Protein AF-A0AAV4XAN9-F1 (afdb_monomer_lite)

Foldseek 3Di:
DDDQQPDWDWDWDDWDAFPDAAQDKGKIFTDIFTGGVVDPHGPPCNCVPPDDDDRIDIDGHYHPPPPDDDDD

Secondary structure (DSSP, 8-state):
--TTTTSEEEEEPPPPPPS-SSSSEEEEE-PEEEEETTS-SB-GGGGTTSPPP--EEEEEPPPP--S-S---

Sequence (72 aa):
MVGFDILPSQHLLSSAQCTATCSRQGFQSRILQCVWHGSTRPAGNACRDQQRPIVMRPCKGPPCQSSERQLH

InterPro domains:
  IPR036383 Thrombospondin type-1 repeat superfamily [SSF82895] (17-64)

Organism: Caerostris extrusa (NCBI:txid172846)

Structure (mmCIF, N/CA/C/O backbone):
data_AF-A0AAV4XAN9-F1
#
_entry.id   AF-A0AAV4XAN9-F1
#
loop_
_atom_site.group_PDB
_atom_site.id
_atom_site.type_symbol
_atom_site.label_atom_id
_atom_site.label_alt_id
_atom_site.label_comp_id
_atom_site.label_asym_id
_atom_site.label_entity_id
_atom_site.label_seq_id
_atom_site.pdbx_PDB_ins_code
_atom_site.Cartn_x
_atom_site.Cartn_y
_atom_site.Cartn_z
_atom_site.occupancy
_atom_site.B_iso_or_equiv
_atom_site.auth_seq_id
_atom_site.auth_comp_id
_atom_site.auth_asym_id
_atom_site.auth_atom_id
_atom_site.pdbx_PDB_model_num
ATOM 1 N N . MET A 1 1 ? 26.081 -15.574 -13.226 1.00 47.81 1 MET A N 1
ATOM 2 C CA . MET A 1 1 ? 24.983 -14.735 -12.697 1.00 47.81 1 MET A CA 1
A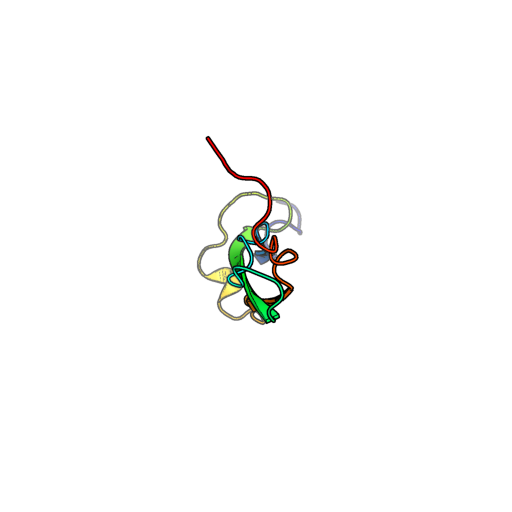TOM 3 C C . MET A 1 1 ? 23.809 -15.673 -12.492 1.00 47.81 1 MET A C 1
ATOM 5 O O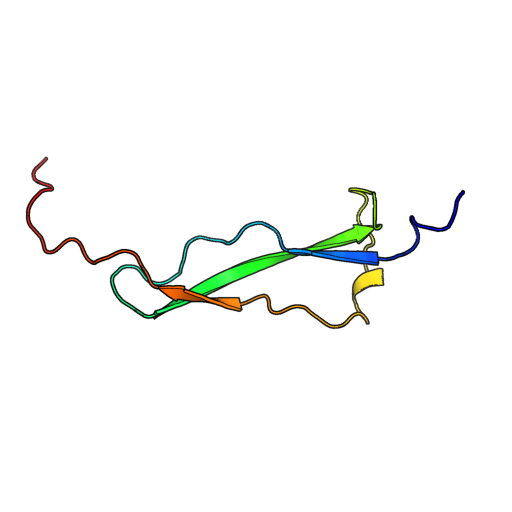 . MET A 1 1 ? 23.236 -16.143 -13.464 1.00 47.81 1 MET A O 1
ATOM 9 N N . VAL A 1 2 ? 23.618 -16.129 -11.258 1.00 49.72 2 VAL A N 1
ATOM 10 C CA . VAL A 1 2 ? 22.823 -17.320 -10.933 1.00 49.72 2 VAL A CA 1
ATOM 11 C C . VAL A 1 2 ? 21.369 -16.946 -10.645 1.00 49.72 2 VAL A C 1
ATOM 13 O O . VAL A 1 2 ? 21.061 -16.470 -9.567 1.00 49.72 2 VAL A O 1
ATOM 16 N N . GLY A 1 3 ? 20.490 -17.165 -11.626 1.00 52.84 3 GLY A N 1
ATOM 17 C CA . GLY A 1 3 ? 19.128 -17.717 -11.496 1.00 52.84 3 GLY A CA 1
ATOM 18 C C . GLY A 1 3 ? 18.046 -17.096 -10.592 1.00 52.84 3 GLY A C 1
ATOM 19 O O . GLY A 1 3 ? 16.885 -17.404 -10.832 1.00 52.84 3 GLY A O 1
ATOM 20 N N . PHE A 1 4 ? 18.344 -16.253 -9.599 1.00 52.28 4 PHE A N 1
ATOM 21 C CA . PHE A 1 4 ? 17.355 -15.807 -8.599 1.00 52.28 4 PHE A CA 1
ATOM 22 C C . PHE A 1 4 ? 17.210 -14.282 -8.480 1.00 52.28 4 PHE A C 1
ATOM 24 O O . PHE A 1 4 ? 16.147 -13.815 -8.076 1.00 52.28 4 PHE A O 1
ATOM 31 N N . ASP A 1 5 ? 18.204 -13.502 -8.915 1.00 54.91 5 ASP A N 1
ATOM 32 C CA . ASP A 1 5 ? 18.164 -12.029 -8.878 1.00 54.91 5 ASP A CA 1
ATOM 33 C C . ASP A 1 5 ? 17.259 -11.391 -9.959 1.00 54.91 5 ASP A C 1
ATOM 35 O O . ASP A 1 5 ? 17.113 -10.174 -9.986 1.00 54.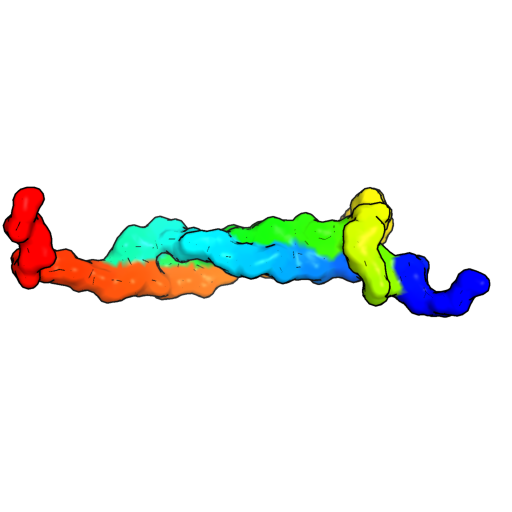91 5 ASP A O 1
ATOM 39 N N . ILE A 1 6 ? 16.665 -12.172 -10.876 1.00 64.94 6 ILE A N 1
ATOM 40 C CA . ILE A 1 6 ? 15.809 -11.667 -11.982 1.00 64.94 6 ILE A CA 1
ATOM 41 C C . ILE A 1 6 ? 14.312 -11.754 -11.634 1.00 64.94 6 ILE A C 1
ATOM 43 O O . ILE A 1 6 ? 13.452 -11.441 -12.449 1.00 64.94 6 ILE A O 1
ATOM 47 N N . LEU A 1 7 ? 13.950 -12.165 -10.419 1.00 72.81 7 LEU A N 1
ATOM 48 C CA . LEU A 1 7 ? 12.552 -12.142 -9.996 1.00 72.81 7 LEU A CA 1
ATOM 49 C C . LEU A 1 7 ? 12.245 -10.799 -9.324 1.00 72.81 7 LEU A C 1
ATOM 51 O O . LEU A 1 7 ? 12.738 -10.554 -8.221 1.00 72.81 7 LEU A O 1
ATOM 55 N N . PRO A 1 8 ? 11.448 -9.910 -9.946 1.00 76.94 8 PRO A N 1
ATOM 56 C CA . PRO A 1 8 ? 11.004 -8.704 -9.269 1.00 76.94 8 PRO A CA 1
ATOM 57 C C . PRO A 1 8 ? 10.069 -9.104 -8.124 1.00 76.94 8 PRO A C 1
ATOM 59 O O . PRO A 1 8 ? 9.168 -9.932 -8.280 1.00 76.94 8 PRO A O 1
ATOM 62 N N . SER A 1 9 ? 10.328 -8.560 -6.941 1.00 76.19 9 SER A N 1
ATOM 63 C CA . SER A 1 9 ? 9.572 -8.826 -5.723 1.00 76.19 9 SER A CA 1
ATOM 64 C C . SER A 1 9 ? 9.032 -7.531 -5.141 1.00 76.19 9 SER A C 1
ATOM 66 O O . SER A 1 9 ? 9.729 -6.525 -4.997 1.00 76.19 9 SER A O 1
ATOM 68 N N . GLN A 1 10 ? 7.751 -7.572 -4.789 1.00 76.12 10 GLN A N 1
ATOM 69 C CA . GLN A 1 10 ? 7.048 -6.456 -4.181 1.00 76.12 10 GLN A CA 1
ATOM 70 C C . GLN A 1 10 ? 7.120 -6.581 -2.660 1.00 76.12 10 GLN A C 1
ATOM 72 O O . GLN A 1 10 ? 6.358 -7.330 -2.048 1.00 76.12 10 GLN A O 1
ATOM 77 N N . HIS A 1 11 ? 8.037 -5.846 -2.042 1.00 77.19 11 HIS A N 1
ATOM 78 C CA . HIS A 1 11 ? 8.153 -5.795 -0.590 1.00 77.19 11 HIS A CA 1
ATOM 79 C C . HIS A 1 11 ? 7.218 -4.718 -0.041 1.00 77.19 11 HIS A C 1
ATOM 81 O O . HIS A 1 11 ? 7.287 -3.552 -0.435 1.00 77.19 11 HIS A O 1
ATOM 87 N N . LEU A 1 12 ? 6.334 -5.099 0.884 1.00 73.56 12 LEU A N 1
ATOM 88 C CA . LEU A 1 12 ? 5.572 -4.119 1.651 1.00 73.56 12 LEU A CA 1
ATOM 89 C C . LEU A 1 12 ? 6.469 -3.586 2.759 1.00 73.56 12 LEU A C 1
ATOM 91 O O . LEU A 1 12 ? 6.901 -4.340 3.631 1.00 73.56 12 LEU A O 1
ATOM 95 N N . LEU A 1 13 ? 6.700 -2.278 2.745 1.00 71.62 13 LEU A N 1
ATOM 96 C CA . LEU A 1 13 ? 7.312 -1.591 3.869 1.00 71.62 13 LEU A CA 1
ATOM 97 C C . LEU A 1 13 ? 6.405 -1.678 5.105 1.00 71.62 13 LEU A C 1
ATOM 99 O O . LEU A 1 13 ? 5.209 -1.994 5.014 1.00 71.62 13 LEU A O 1
ATOM 103 N N . SER A 1 14 ? 6.990 -1.412 6.273 1.00 68.19 14 SER A N 1
ATOM 104 C CA . SER A 1 14 ? 6.270 -1.379 7.544 1.00 68.19 14 SER A CA 1
ATOM 105 C C . SER A 1 14 ? 5.035 -0.471 7.467 1.00 68.19 14 SER A C 1
ATOM 107 O O . SER A 1 14 ? 4.962 0.488 6.697 1.00 68.19 14 SER A O 1
ATOM 109 N N . SER A 1 15 ? 4.006 -0.829 8.231 1.00 64.50 15 SER A N 1
ATOM 110 C CA . SER A 1 15 ? 2.735 -0.111 8.258 1.00 64.50 15 SER A CA 1
ATOM 111 C C . SER A 1 15 ? 2.882 1.323 8.744 1.00 64.50 15 SER A C 1
ATOM 113 O O . SER A 1 15 ? 3.423 1.531 9.829 1.00 64.50 15 SER A O 1
ATOM 115 N N . ALA A 1 16 ? 2.322 2.283 8.000 1.00 72.38 16 ALA A N 1
ATOM 116 C CA . ALA A 1 16 ? 2.103 3.625 8.528 1.00 72.38 16 ALA A CA 1
ATOM 117 C C . ALA A 1 16 ? 1.144 3.581 9.731 1.00 72.38 16 ALA A C 1
ATOM 119 O O . ALA A 1 16 ? 0.371 2.628 9.894 1.00 72.38 16 ALA A O 1
ATOM 120 N N . GLN A 1 17 ? 1.190 4.625 10.563 1.00 75.81 17 GLN A N 1
ATOM 121 C CA . GLN A 1 17 ? 0.270 4.805 11.686 1.00 75.81 17 GLN A CA 1
ATOM 122 C C . GLN A 1 17 ? -1.183 4.661 11.202 1.00 75.81 17 GLN A C 1
ATOM 124 O O . GLN A 1 17 ? -1.539 5.137 10.123 1.00 75.81 17 GLN A O 1
ATOM 129 N N . CYS A 1 18 ? -2.023 3.983 11.988 1.00 78.31 18 CYS A N 1
ATOM 130 C CA . CYS A 1 18 ? -3.442 3.848 11.669 1.00 78.31 18 CYS A CA 1
ATOM 131 C C . CYS A 1 18 ? -4.088 5.235 11.541 1.00 78.31 18 CYS A C 1
ATOM 133 O O . CYS A 1 18 ? -3.892 6.071 12.421 1.00 78.31 18 CYS A O 1
ATOM 135 N N . THR A 1 19 ? -4.892 5.475 10.499 1.00 81.56 19 THR A N 1
ATOM 136 C CA . THR A 1 19 ? -5.602 6.761 10.342 1.00 81.56 19 THR A CA 1
ATOM 137 C C . THR A 1 19 ? -6.682 6.993 11.401 1.00 81.56 19 THR A C 1
ATOM 139 O O . THR A 1 19 ? -7.156 8.115 11.557 1.00 81.56 19 THR A O 1
ATOM 142 N N . ALA A 1 20 ? -7.086 5.955 12.142 1.00 79.25 20 ALA A N 1
ATOM 143 C CA . ALA A 1 20 ? -8.016 6.109 13.251 1.00 79.25 20 ALA A CA 1
ATOM 144 C C . ALA A 1 20 ? -7.324 6.750 14.456 1.00 79.25 20 ALA A C 1
ATOM 146 O O . ALA A 1 20 ? -6.403 6.179 15.037 1.00 79.25 20 ALA A O 1
ATOM 147 N N . THR A 1 21 ? -7.842 7.904 14.867 1.00 73.62 21 THR A N 1
ATOM 148 C CA . THR A 1 21 ? -7.347 8.668 16.013 1.00 73.62 21 THR A CA 1
ATOM 149 C C . THR A 1 21 ? -7.670 7.997 17.345 1.00 73.62 21 THR A C 1
ATOM 151 O O . THR A 1 21 ? -6.809 7.955 18.217 1.00 73.62 21 THR A O 1
ATOM 154 N N . CYS A 1 22 ? -8.871 7.432 17.517 1.00 77.81 22 CYS A N 1
ATOM 155 C CA . CYS A 1 22 ? -9.206 6.662 18.714 1.00 77.81 22 CYS A CA 1
ATOM 156 C C . CYS A 1 22 ? -10.442 5.761 18.539 1.00 77.81 22 CYS A C 1
ATOM 158 O O . CYS A 1 22 ? -11.364 6.149 17.824 1.00 77.81 22 CYS A O 1
ATOM 160 N N . SER A 1 23 ? -10.440 4.563 19.153 1.00 75.19 23 SER A N 1
ATOM 161 C CA . SER A 1 23 ? -11.488 3.508 19.215 1.00 75.19 23 SER A CA 1
ATOM 162 C C . SER A 1 23 ? -12.364 3.301 17.969 1.00 75.19 23 SER A C 1
ATOM 164 O O . SER A 1 23 ? -13.459 2.748 18.051 1.00 75.19 23 SER A O 1
ATOM 166 N N . ARG A 1 24 ? -11.889 3.708 16.795 1.00 79.00 24 ARG A N 1
ATOM 167 C CA . ARG A 1 24 ? -12.593 3.617 15.519 1.00 79.00 24 ARG A CA 1
ATOM 168 C C . ARG A 1 24 ? -11.838 2.689 14.583 1.00 79.00 24 ARG A C 1
ATOM 170 O O . ARG A 1 24 ? -10.631 2.469 14.725 1.00 79.00 24 ARG A O 1
ATOM 177 N N . GLN A 1 25 ? -12.570 2.131 13.626 1.00 80.94 25 GLN A N 1
ATOM 178 C CA . GLN A 1 25 ? -11.958 1.477 12.481 1.00 80.94 25 GLN A CA 1
ATOM 179 C C . GLN A 1 25 ? -11.290 2.556 11.623 1.00 80.94 25 GLN A C 1
ATOM 181 O O . GLN A 1 25 ? -11.904 3.573 11.307 1.00 80.94 25 GLN A O 1
ATOM 186 N N . GLY A 1 26 ? -10.031 2.337 11.276 1.00 83.50 26 GLY A N 1
ATOM 187 C CA . GLY A 1 26 ? -9.277 3.165 10.350 1.00 83.50 26 GLY A CA 1
ATOM 188 C C . GLY A 1 26 ? -8.598 2.302 9.304 1.00 83.50 26 GLY A C 1
ATOM 189 O O . GLY A 1 26 ? -8.796 1.085 9.234 1.00 83.50 26 GLY A O 1
ATOM 190 N N . PHE A 1 27 ? -7.749 2.943 8.518 1.00 83.75 27 PHE A N 1
ATOM 191 C CA . PHE A 1 27 ? -6.961 2.286 7.492 1.00 83.75 27 PHE A CA 1
ATOM 192 C C . PHE A 1 27 ? -5.486 2.606 7.706 1.00 83.75 27 PHE A C 1
ATOM 194 O O . PHE A 1 27 ? -5.116 3.713 8.083 1.00 83.75 27 PHE A O 1
ATOM 201 N N . GLN A 1 28 ? -4.637 1.613 7.493 1.00 83.25 28 GLN A N 1
ATOM 202 C CA . GLN A 1 28 ? -3.191 1.776 7.428 1.00 83.25 28 GLN A CA 1
ATOM 203 C C . GLN A 1 28 ? -2.789 1.590 5.967 1.00 83.25 28 GLN A C 1
ATOM 205 O O . GLN A 1 28 ? -3.121 0.577 5.345 1.00 83.25 28 GLN A O 1
ATOM 210 N N . SER A 1 29 ? -2.090 2.572 5.412 1.00 79.44 29 SER A N 1
ATOM 211 C CA . SER A 1 29 ? -1.447 2.456 4.107 1.00 79.44 29 SER A CA 1
ATOM 212 C C . SER A 1 29 ? -0.017 1.961 4.289 1.00 79.44 29 SER A C 1
ATOM 214 O O . SER A 1 29 ? 0.692 2.398 5.197 1.00 79.44 29 SER A O 1
ATOM 216 N N . ARG A 1 30 ? 0.425 1.052 3.425 1.00 80.69 30 ARG A N 1
ATOM 217 C CA . ARG A 1 30 ? 1.832 0.641 3.337 1.00 80.69 30 ARG A CA 1
ATOM 218 C C . ARG A 1 30 ? 2.449 1.211 2.069 1.00 80.69 30 ARG A C 1
ATOM 220 O O . ARG A 1 30 ? 1.735 1.543 1.133 1.00 80.69 30 ARG A O 1
ATOM 227 N N . ILE A 1 31 ? 3.766 1.338 2.025 1.00 79.25 31 ILE A N 1
ATOM 228 C CA . ILE A 1 31 ? 4.457 1.654 0.773 1.00 79.25 31 ILE A CA 1
ATOM 229 C C . ILE A 1 31 ? 4.920 0.336 0.172 1.00 79.25 31 ILE A C 1
ATOM 231 O O . ILE A 1 31 ? 5.398 -0.545 0.883 1.00 79.25 31 ILE A O 1
ATOM 235 N N . LEU A 1 32 ? 4.752 0.193 -1.135 1.00 83.31 32 LEU A N 1
ATOM 236 C CA . LEU A 1 32 ? 5.230 -0.965 -1.865 1.00 83.31 32 LEU A CA 1
ATOM 237 C C . LEU A 1 32 ? 6.547 -0.610 -2.550 1.00 83.31 32 LEU A C 1
ATOM 239 O O . LEU A 1 32 ? 6.599 0.343 -3.326 1.00 83.31 32 LEU A O 1
ATOM 243 N N . GLN A 1 33 ? 7.599 -1.365 -2.255 1.00 83.69 33 GLN A N 1
ATOM 244 C CA . GLN A 1 33 ? 8.889 -1.247 -2.924 1.00 83.69 33 GLN A CA 1
ATOM 245 C C . GLN A 1 33 ? 9.059 -2.385 -3.929 1.00 83.69 33 GLN A C 1
ATOM 247 O O . GLN A 1 33 ? 8.857 -3.552 -3.599 1.00 83.69 33 GLN A O 1
ATOM 252 N N . CYS A 1 34 ? 9.432 -2.028 -5.157 1.00 85.00 34 CYS A N 1
ATOM 253 C CA . CYS A 1 34 ? 9.752 -2.973 -6.220 1.00 85.00 34 CYS A CA 1
ATOM 254 C C . CYS A 1 34 ? 11.266 -3.186 -6.262 1.00 85.00 34 CYS A C 1
ATOM 256 O O . CYS A 1 34 ? 12.007 -2.323 -6.747 1.00 85.00 34 CYS A O 1
ATOM 258 N N . VAL A 1 35 ? 11.724 -4.317 -5.735 1.00 87.25 35 VAL A N 1
ATOM 259 C CA . VAL A 1 35 ? 13.147 -4.670 -5.662 1.00 87.25 35 VAL A CA 1
ATOM 260 C C . VAL A 1 35 ? 13.378 -6.062 -6.229 1.00 87.25 35 VAL A C 1
ATOM 262 O O . VAL A 1 35 ? 12.459 -6.876 -6.291 1.00 87.25 35 VAL A O 1
ATOM 265 N N . TRP A 1 36 ? 14.596 -6.344 -6.674 1.00 85.50 36 TRP A N 1
ATOM 266 C CA . TRP A 1 36 ? 14.954 -7.698 -7.092 1.00 85.50 36 TRP A CA 1
ATOM 267 C C . TRP A 1 36 ? 14.970 -8.641 -5.889 1.00 85.50 36 TRP A C 1
ATOM 269 O O . TRP A 1 36 ? 15.472 -8.288 -4.822 1.00 85.50 36 TRP A O 1
ATOM 279 N N . HIS A 1 37 ? 14.422 -9.841 -6.051 1.00 79.62 37 HIS A N 1
ATOM 280 C CA . HIS A 1 37 ? 14.428 -10.859 -5.009 1.00 79.62 37 HIS A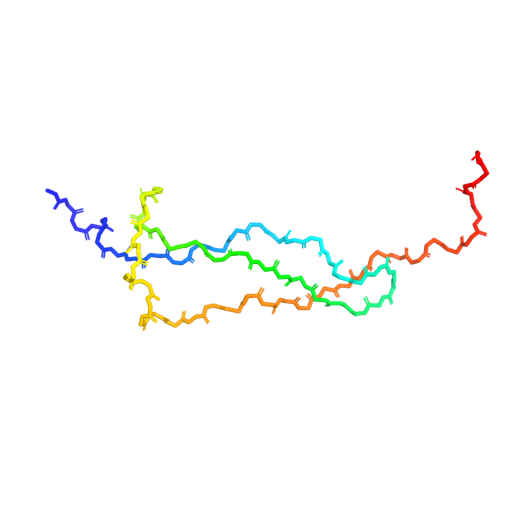 CA 1
ATOM 281 C C . HIS A 1 37 ? 15.867 -11.161 -4.560 1.00 79.62 37 HIS A C 1
ATOM 283 O O . HIS A 1 37 ? 16.741 -11.397 -5.388 1.00 79.62 37 HIS A O 1
ATOM 289 N N . GLY A 1 38 ? 16.120 -11.143 -3.248 1.00 78.50 38 GLY A N 1
ATOM 290 C CA . GLY A 1 38 ? 17.470 -11.322 -2.696 1.00 78.50 38 GLY A CA 1
ATOM 291 C C . GLY A 1 38 ? 18.365 -10.078 -2.765 1.00 78.50 38 GLY A C 1
ATOM 292 O O . GLY A 1 38 ? 19.522 -10.138 -2.356 1.00 78.50 38 GLY A O 1
ATOM 293 N N . SER A 1 39 ? 17.843 -8.936 -3.225 1.00 79.38 39 SER A N 1
ATOM 294 C CA . SER A 1 39 ? 18.581 -7.680 -3.339 1.00 79.38 39 SER A CA 1
ATOM 295 C C . SER A 1 39 ? 17.774 -6.480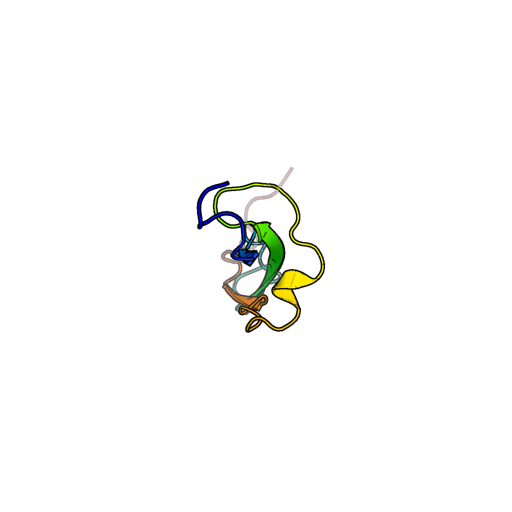 -2.835 1.00 79.38 39 SER A C 1
ATOM 297 O O . SER A 1 39 ? 16.550 -6.495 -2.765 1.00 79.38 39 SER A O 1
ATOM 299 N N . THR A 1 40 ? 18.468 -5.388 -2.519 1.00 80.56 40 THR A N 1
ATOM 300 C CA . THR A 1 40 ? 17.863 -4.064 -2.283 1.00 80.56 40 THR A CA 1
ATOM 301 C C . THR A 1 40 ? 17.835 -3.205 -3.549 1.00 80.56 40 THR A C 1
ATOM 303 O O . THR A 1 40 ? 17.419 -2.047 -3.514 1.00 80.56 40 THR A O 1
ATOM 306 N N . ARG A 1 41 ? 18.286 -3.752 -4.686 1.00 84.00 41 ARG A N 1
ATOM 307 C CA . ARG A 1 41 ? 18.315 -3.042 -5.967 1.00 84.00 41 ARG A CA 1
ATOM 308 C C . ARG A 1 41 ? 16.892 -2.794 -6.482 1.00 84.00 41 ARG A C 1
ATOM 310 O O . ARG A 1 41 ? 16.113 -3.747 -6.543 1.00 84.00 41 ARG A O 1
ATOM 317 N N . PRO A 1 42 ? 16.561 -1.563 -6.913 1.00 83.50 42 PRO A N 1
ATOM 318 C CA . PRO A 1 42 ? 15.252 -1.264 -7.476 1.00 83.50 42 PRO A CA 1
ATOM 319 C C . PRO A 1 42 ? 15.060 -2.015 -8.798 1.00 83.50 42 PRO A C 1
ATOM 321 O O . PRO A 1 42 ? 15.900 -1.933 -9.694 1.00 83.50 42 PRO A O 1
ATOM 324 N N . ALA A 1 43 ? 13.940 -2.726 -8.929 1.00 87.06 43 ALA A N 1
ATOM 325 C CA . ALA A 1 43 ? 13.584 -3.450 -10.153 1.00 87.06 43 ALA A CA 1
ATOM 326 C C . ALA A 1 43 ? 12.794 -2.577 -11.154 1.00 87.06 43 ALA A C 1
ATOM 328 O O . ALA A 1 43 ? 12.422 -3.024 -12.240 1.00 87.06 43 ALA A O 1
ATOM 329 N N . GLY A 1 44 ? 12.557 -1.305 -10.809 1.00 83.62 44 GLY A N 1
ATOM 330 C CA . GLY A 1 44 ? 11.908 -0.325 -11.676 1.00 83.62 44 GLY A CA 1
ATOM 331 C C . GLY A 1 44 ? 10.496 -0.758 -12.065 1.00 83.62 44 GLY A C 1
ATOM 332 O O . GLY A 1 44 ? 9.648 -0.989 -11.206 1.00 83.62 44 GLY A O 1
ATOM 333 N N . ASN A 1 45 ? 10.249 -0.888 -13.368 1.00 84.19 45 ASN A N 1
ATOM 334 C CA . ASN A 1 45 ? 8.931 -1.238 -13.898 1.00 84.19 45 ASN A CA 1
ATOM 335 C C . ASN A 1 45 ? 8.657 -2.749 -13.935 1.00 84.19 45 ASN A C 1
ATOM 337 O O . ASN A 1 45 ? 7.569 -3.142 -14.342 1.00 84.19 45 ASN A O 1
ATOM 341 N N . ALA A 1 46 ? 9.589 -3.599 -13.498 1.00 84.44 46 ALA A N 1
ATOM 342 C CA . ALA A 1 46 ? 9.415 -5.051 -13.556 1.00 84.44 46 ALA A CA 1
ATOM 343 C C . ALA A 1 46 ? 8.250 -5.567 -12.679 1.00 84.44 46 ALA A C 1
ATOM 345 O O . ALA A 1 46 ? 7.689 -6.619 -12.968 1.00 84.44 46 ALA A O 1
ATOM 346 N N . CYS A 1 47 ? 7.832 -4.813 -11.652 1.00 81.44 47 CYS A N 1
ATOM 347 C CA . CYS A 1 47 ? 6.651 -5.148 -10.845 1.00 81.44 47 CYS A CA 1
ATOM 348 C C . CYS A 1 47 ? 5.325 -4.607 -11.409 1.00 81.44 47 CYS A C 1
ATOM 350 O O . CYS A 1 47 ? 4.291 -4.782 -10.768 1.00 81.44 47 CYS A O 1
ATOM 352 N N . ARG A 1 48 ? 5.322 -3.912 -12.559 1.00 82.62 48 ARG A N 1
ATOM 353 C CA . ARG A 1 48 ? 4.121 -3.245 -13.100 1.00 82.62 48 ARG A CA 1
ATOM 354 C C . ARG A 1 48 ? 3.010 -4.232 -13.458 1.00 82.62 48 ARG A C 1
ATOM 356 O O . ARG A 1 48 ? 1.848 -3.944 -13.190 1.00 82.62 48 ARG A O 1
ATOM 363 N N . ASP A 1 49 ? 3.385 -5.373 -14.026 1.00 82.12 49 ASP A N 1
ATOM 364 C CA . ASP A 1 49 ? 2.465 -6.428 -14.467 1.00 82.12 49 ASP A CA 1
ATOM 365 C C . ASP A 1 49 ? 2.244 -7.510 -13.397 1.00 82.12 49 ASP A C 1
ATOM 367 O O . ASP A 1 49 ? 1.477 -8.451 -13.594 1.00 82.12 49 ASP A O 1
ATOM 371 N N . GLN A 1 50 ? 2.902 -7.390 -12.238 1.00 79.88 50 GLN A N 1
ATOM 372 C CA . GLN A 1 50 ? 2.670 -8.289 -11.115 1.00 79.88 50 GLN A CA 1
ATOM 373 C C . GLN A 1 50 ? 1.384 -7.916 -10.378 1.00 79.88 50 GLN A C 1
ATOM 375 O O . GLN A 1 50 ? 0.997 -6.751 -10.277 1.00 79.88 50 GLN A O 1
ATOM 380 N N . GLN A 1 51 ? 0.737 -8.920 -9.789 1.00 80.12 51 GLN A N 1
ATOM 381 C CA . GLN A 1 51 ? -0.461 -8.709 -8.988 1.00 80.12 51 GLN A CA 1
ATOM 382 C C . GLN A 1 51 ? -0.161 -7.747 -7.833 1.00 80.12 51 GLN A C 1
ATOM 384 O O . GLN A 1 51 ? 0.707 -8.012 -7.000 1.00 80.12 51 GLN A O 1
ATOM 389 N N . ARG A 1 52 ? -0.869 -6.613 -7.787 1.00 78.75 52 ARG A N 1
ATOM 390 C CA . ARG A 1 52 ? -0.644 -5.583 -6.772 1.00 78.75 52 ARG A CA 1
ATOM 391 C C . ARG A 1 52 ? -1.145 -6.080 -5.405 1.00 78.75 52 ARG A C 1
ATOM 393 O O . ARG A 1 52 ? -2.343 -6.324 -5.259 1.00 78.75 52 ARG A O 1
ATOM 400 N N . PRO A 1 53 ? -0.276 -6.215 -4.392 1.00 75.94 53 PRO A N 1
ATOM 401 C CA . PRO A 1 53 ? -0.673 -6.547 -3.035 1.00 75.94 53 PRO A CA 1
ATOM 402 C C . PRO A 1 53 ? -1.603 -5.491 -2.444 1.00 75.94 53 PRO A C 1
ATOM 404 O O . PRO A 1 53 ? -1.603 -4.323 -2.840 1.00 75.94 53 PRO A O 1
ATOM 407 N N . ILE A 1 54 ? -2.345 -5.888 -1.417 1.00 77.81 54 ILE A N 1
ATOM 408 C CA . ILE A 1 54 ? -3.237 -4.990 -0.689 1.00 77.81 54 ILE A CA 1
ATOM 409 C C . ILE A 1 54 ? -2.405 -3.974 0.101 1.00 77.81 54 ILE A C 1
ATOM 411 O O . ILE A 1 54 ? -1.790 -4.294 1.119 1.00 77.81 54 ILE A O 1
ATOM 415 N N . VAL A 1 55 ? -2.417 -2.734 -0.383 1.00 79.62 55 VAL A N 1
ATOM 416 C CA . VAL A 1 55 ? -1.693 -1.598 0.202 1.00 79.62 55 VAL A CA 1
ATOM 417 C C . VAL A 1 55 ? -2.426 -1.024 1.418 1.00 79.62 55 VAL A C 1
ATOM 419 O O . VAL A 1 55 ? -1.793 -0.544 2.357 1.00 79.62 55 VAL A O 1
ATOM 422 N N . MET A 1 56 ? -3.758 -1.097 1.413 1.00 80.19 56 MET A N 1
ATOM 423 C CA . MET A 1 56 ? -4.614 -0.596 2.485 1.00 80.19 56 MET A CA 1
ATOM 424 C C . MET A 1 56 ? -5.108 -1.752 3.339 1.00 80.19 56 MET A C 1
ATOM 426 O O . MET A 1 56 ? -5.884 -2.581 2.868 1.00 80.19 56 MET A O 1
ATOM 430 N N . ARG A 1 57 ? -4.695 -1.804 4.604 1.00 82.50 57 ARG A N 1
ATOM 431 C CA . ARG A 1 57 ? -5.271 -2.755 5.560 1.00 82.50 57 ARG A CA 1
ATOM 432 C C . ARG A 1 57 ? -6.167 -2.039 6.562 1.00 82.50 57 ARG A C 1
ATOM 434 O O . ARG A 1 57 ? -5.831 -0.929 6.972 1.00 82.50 57 ARG A O 1
ATOM 441 N N . PRO A 1 58 ? -7.274 -2.661 6.995 1.00 82.00 58 PRO A N 1
ATOM 442 C CA . PRO A 1 58 ? -8.021 -2.148 8.128 1.00 82.00 58 PRO A CA 1
ATOM 443 C C . PRO A 1 58 ? -7.146 -2.207 9.385 1.00 82.00 58 PRO A C 1
ATOM 445 O O . PRO A 1 58 ? -6.326 -3.114 9.569 1.00 82.00 58 PRO A O 1
ATOM 448 N N . CYS A 1 59 ? -7.301 -1.216 10.247 1.00 82.69 59 CYS A N 1
ATOM 449 C CA . CYS A 1 59 ? -6.686 -1.168 11.567 1.00 82.69 59 CYS A CA 1
ATOM 450 C C . CYS A 1 59 ? -7.704 -0.632 12.574 1.00 82.69 59 CYS A C 1
ATOM 452 O O . CYS A 1 59 ? -8.679 0.027 12.209 1.00 82.69 59 CYS A O 1
ATOM 454 N N . LYS A 1 60 ? -7.511 -0.948 13.853 1.00 82.62 60 LYS A N 1
ATOM 455 C CA . LYS A 1 60 ? -8.293 -0.361 14.941 1.00 82.62 60 LYS A CA 1
ATOM 456 C C . LYS A 1 60 ? -7.407 0.666 15.633 1.00 82.62 60 LYS A C 1
ATOM 458 O O . LYS A 1 60 ? -6.277 0.337 15.991 1.00 82.62 60 LYS A O 1
ATOM 463 N N . GLY A 1 61 ? -7.900 1.896 15.756 1.00 75.44 61 GLY A N 1
ATOM 464 C CA . GLY A 1 61 ? -7.194 2.944 16.488 1.00 75.44 61 GLY A CA 1
ATOM 465 C C . GLY A 1 61 ? -7.000 2.558 17.961 1.00 75.44 61 GLY A C 1
ATOM 466 O O . GLY A 1 61 ? -7.735 1.700 18.467 1.00 75.44 61 GLY A O 1
ATOM 467 N N . PRO A 1 62 ? -6.032 3.177 18.656 1.00 79.44 62 PRO A N 1
ATOM 468 C CA . PRO A 1 62 ? -5.848 2.967 20.089 1.00 79.44 62 PRO A CA 1
ATOM 469 C C . PRO A 1 62 ? -7.132 3.324 20.857 1.00 79.44 62 PRO A C 1
ATOM 471 O O . PRO A 1 62 ? -7.954 4.091 20.344 1.00 79.44 62 PRO A O 1
ATOM 474 N N . PRO A 1 63 ? -7.344 2.783 22.070 1.00 79.56 63 PRO A N 1
ATOM 475 C CA . PRO A 1 63 ? -8.486 3.177 22.884 1.00 79.56 63 PRO A CA 1
ATOM 476 C C . PRO A 1 63 ? -8.489 4.698 23.085 1.00 79.56 63 PRO A C 1
ATOM 478 O O . PRO A 1 63 ? -7.442 5.284 23.362 1.00 79.56 63 PRO A O 1
ATOM 481 N N . CYS A 1 64 ? -9.647 5.347 22.916 1.00 76.00 64 CYS A N 1
ATOM 482 C CA . CYS A 1 64 ? -9.784 6.755 23.289 1.00 76.00 64 CYS A CA 1
ATOM 483 C C . CYS A 1 64 ? -9.447 6.879 24.775 1.00 76.00 64 CYS A C 1
ATOM 485 O O . CYS A 1 64 ? -10.102 6.253 25.606 1.00 76.00 64 CYS A O 1
ATOM 487 N N . GLN A 1 65 ? -8.429 7.677 25.093 1.00 67.06 65 GLN A N 1
ATOM 488 C CA . GLN A 1 65 ? -8.225 8.175 26.444 1.00 67.06 65 GLN A CA 1
ATOM 489 C C . GLN A 1 65 ? -9.474 9.010 26.757 1.00 67.06 65 GLN A C 1
ATOM 491 O O . GLN A 1 65 ? -9.616 10.125 26.255 1.00 67.06 65 GLN A O 1
ATOM 496 N N . SER A 1 66 ? -10.440 8.444 27.485 1.00 59.66 66 SER A N 1
ATOM 497 C CA . SER A 1 66 ? -11.475 9.247 28.132 1.00 59.66 66 SER A CA 1
ATOM 498 C C . SER A 1 66 ? -10.732 10.259 28.989 1.00 59.66 66 SER A C 1
ATOM 500 O O . SER A 1 66 ? -9.882 9.865 29.781 1.00 59.66 66 SER A O 1
ATOM 502 N N . SER A 1 67 ? -10.971 11.540 28.744 1.00 62.94 67 SER A N 1
ATOM 503 C CA . SER A 1 67 ? -10.294 12.671 29.368 1.00 62.94 67 SER A CA 1
ATOM 504 C C . SER A 1 67 ? -10.182 12.532 30.890 1.00 62.94 67 SER A C 1
ATOM 506 O O . SER A 1 67 ? -11.074 12.978 31.597 1.00 62.94 67 SER A O 1
ATOM 508 N N . GLU A 1 68 ? -9.094 11.944 31.391 1.00 60.22 68 GLU A N 1
ATOM 509 C CA . GLU A 1 68 ? -8.671 12.057 32.788 1.00 60.22 68 GLU A CA 1
ATOM 510 C C . GLU A 1 68 ? -7.190 11.670 32.935 1.00 60.22 68 GLU A C 1
ATOM 512 O O . GLU A 1 68 ? -6.851 10.595 33.417 1.00 60.22 68 GLU A O 1
ATOM 517 N N . ARG A 1 69 ? -6.311 12.553 32.437 1.00 55.88 69 ARG A N 1
ATOM 518 C CA . ARG A 1 69 ? -4.913 12.821 32.859 1.00 55.88 69 ARG A CA 1
ATOM 519 C C . ARG A 1 69 ? -4.051 13.285 31.685 1.00 55.88 69 ARG A C 1
ATOM 521 O O . ARG A 1 69 ? -3.125 12.610 31.253 1.00 55.88 69 ARG A O 1
ATOM 528 N N . GLN A 1 70 ? -4.298 14.511 31.246 1.00 52.75 70 GLN A N 1
ATOM 529 C CA . GLN A 1 70 ? -3.208 15.361 30.780 1.00 52.75 70 GLN A CA 1
ATOM 530 C C . GLN A 1 70 ? -3.474 16.788 31.262 1.00 52.75 70 GLN A C 1
ATOM 532 O O . GLN A 1 70 ? -3.834 17.672 30.499 1.00 52.75 70 GLN A O 1
ATOM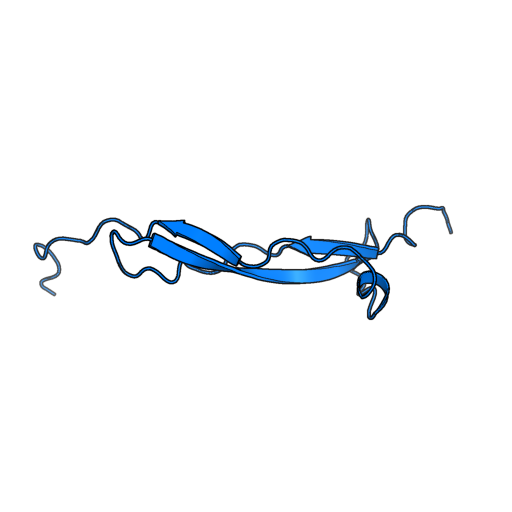 537 N N . LEU A 1 71 ? -3.370 16.964 32.583 1.00 54.09 71 LEU A N 1
ATOM 538 C CA . LEU A 1 71 ? -3.022 18.250 33.172 1.00 54.09 71 LEU A CA 1
ATOM 539 C C . LEU A 1 71 ? -1.493 18.316 33.148 1.00 54.09 71 LEU A C 1
ATOM 541 O O . LEU A 1 71 ? -0.871 17.607 33.935 1.00 54.09 71 LEU A O 1
ATOM 545 N N . HIS A 1 72 ? -0.929 19.084 32.220 1.00 41.75 72 HIS A N 1
ATOM 546 C CA . HIS A 1 72 ? 0.352 19.784 32.353 1.00 41.75 72 HIS A CA 1
ATOM 547 C C . HIS A 1 72 ? 0.273 21.035 31.486 1.00 41.75 72 HIS A C 1
ATOM 549 O O . HIS A 1 72 ? -0.016 20.874 30.278 1.00 41.75 72 HIS A O 1
#

pLDDT: mean 74.81, std 10.7, range [41.75, 87.25]

Radius of gyration: 18.68 Å; chains: 1; bounding box: 38×38×48 Å